Protein AF-A0A1T4VTI9-F1 (afdb_monomer)

pLDDT: mean 75.31, std 18.86, range [38.16, 95.31]

Mean predicted aligned error: 10.62 Å

Foldseek 3Di:
DDDDPPPPPDPDDDDPVRVVLVVLLVVCVLVNQPCPPDPSNVVSFVVNLVVCVVVVNFKDKDKDFDPDPPDDPPSDDPDDPDDRIFMKMWGCDPSGTHIGRPDPD

Solvent-accessible surface area (backbone atoms only — not comparable to full-atom values): 6787 Å² total; per-residue (Å²): 135,84,82,78,78,77,74,80,75,74,76,80,83,75,50,74,66,53,52,57,46,51,56,28,52,51,43,36,70,71,70,37,83,57,49,90,86,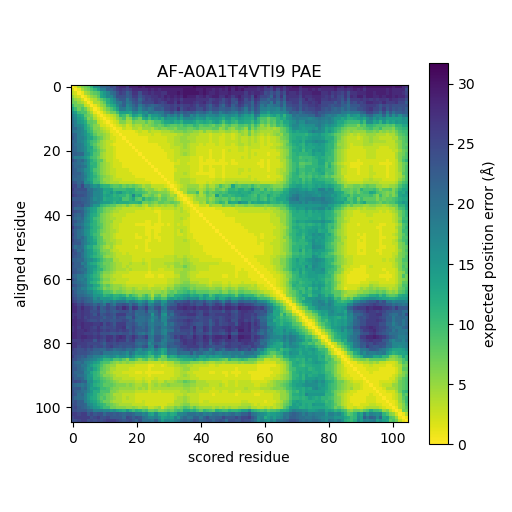29,69,68,33,38,52,26,48,56,52,49,43,53,50,28,63,75,66,73,42,50,67,47,78,46,78,48,63,78,94,54,102,79,64,84,82,80,78,86,66,98,72,78,96,79,66,78,55,50,51,37,34,42,37,52,54,96,97,38,66,48,77,47,71,64,87,82,124

Structure (mmCIF, N/CA/C/O backbone):
data_AF-A0A1T4VTI9-F1
#
_entry.id   AF-A0A1T4VTI9-F1
#
loop_
_atom_site.group_PDB
_atom_site.id
_atom_site.type_symbol
_atom_site.label_atom_id
_atom_site.label_alt_id
_atom_site.label_comp_id
_atom_site.label_asym_id
_atom_site.label_entity_id
_atom_site.label_seq_id
_atom_site.pdbx_PDB_ins_code
_atom_site.Cartn_x
_atom_site.Cartn_y
_atom_site.Cartn_z
_atom_site.occupancy
_atom_site.B_iso_or_equiv
_atom_site.auth_seq_id
_atom_site.auth_comp_id
_atom_site.auth_asym_id
_atom_site.auth_atom_id
_atom_site.pdbx_PDB_model_num
ATOM 1 N N . MET A 1 1 ? -1.989 -42.137 -18.808 1.00 50.28 1 MET A N 1
ATOM 2 C CA . MET A 1 1 ? -1.898 -41.016 -17.847 1.00 50.28 1 MET A CA 1
ATOM 3 C C . MET A 1 1 ? -2.644 -39.831 -18.440 1.00 50.28 1 MET A C 1
ATOM 5 O O . MET A 1 1 ? -2.205 -39.319 -19.458 1.00 50.28 1 MET A O 1
ATOM 9 N N . GLN A 1 2 ? -3.805 -39.460 -17.893 1.00 42.41 2 GLN A N 1
ATOM 10 C CA . GLN A 1 2 ? -4.530 -38.262 -18.334 1.00 42.41 2 GLN A CA 1
ATOM 11 C C . GLN A 1 2 ? -3.930 -37.042 -17.627 1.00 42.41 2 GLN A C 1
ATOM 13 O O . GLN A 1 2 ? -3.987 -36.954 -16.401 1.00 42.41 2 GLN A O 1
ATOM 18 N N . GLN A 1 3 ? -3.336 -36.121 -18.387 1.00 51.00 3 GLN A N 1
ATOM 19 C CA . GLN A 1 3 ? -2.968 -34.798 -17.886 1.00 51.00 3 GLN A CA 1
ATOM 20 C C . GLN A 1 3 ? -4.264 -34.039 -17.582 1.00 51.00 3 GLN A C 1
ATOM 22 O O . GLN A 1 3 ? -5.011 -33.685 -18.490 1.00 51.00 3 GLN A O 1
ATOM 27 N N . ARG A 1 4 ? -4.563 -33.826 -16.297 1.00 49.00 4 ARG A N 1
ATOM 28 C CA . ARG A 1 4 ? -5.619 -32.898 -15.887 1.00 49.00 4 ARG A CA 1
ATOM 29 C C . ARG A 1 4 ? -5.120 -31.488 -16.174 1.00 49.00 4 ARG A C 1
ATOM 31 O O . ARG A 1 4 ? -4.288 -30.965 -15.439 1.00 49.00 4 ARG A O 1
ATOM 38 N N . THR A 1 5 ? -5.604 -30.888 -17.254 1.00 52.94 5 THR A N 1
ATOM 39 C CA . THR A 1 5 ? -5.430 -29.461 -17.519 1.00 52.94 5 THR A CA 1
ATOM 40 C C . THR A 1 5 ? -6.166 -28.708 -16.413 1.00 52.94 5 THR A C 1
ATOM 42 O O . THR A 1 5 ? -7.394 -28.642 -16.411 1.00 52.94 5 THR A O 1
ATOM 45 N N . ILE A 1 6 ? -5.433 -28.204 -15.419 1.00 56.19 6 ILE A N 1
ATOM 46 C CA . ILE A 1 6 ? -5.995 -27.281 -14.432 1.00 56.19 6 ILE A CA 1
ATOM 47 C C . ILE A 1 6 ? -6.315 -26.015 -15.220 1.00 56.19 6 ILE A C 1
ATOM 49 O O . ILE A 1 6 ? -5.409 -25.290 -15.634 1.00 56.19 6 ILE A O 1
ATOM 53 N N . ALA A 1 7 ? -7.595 -25.794 -15.514 1.00 54.09 7 ALA A N 1
ATOM 54 C CA . ALA A 1 7 ? -8.040 -24.541 -16.095 1.00 54.09 7 ALA A CA 1
ATOM 55 C C . ALA A 1 7 ? -7.544 -23.416 -15.178 1.00 54.09 7 ALA A C 1
ATOM 57 O O . ALA A 1 7 ? -7.853 -23.417 -13.986 1.00 54.09 7 ALA A O 1
ATOM 58 N N . LYS A 1 8 ? -6.732 -22.494 -15.712 1.00 53.81 8 LYS A N 1
ATOM 59 C CA . LYS A 1 8 ? -6.338 -21.277 -14.998 1.00 53.81 8 LYS A CA 1
ATOM 60 C C . LYS A 1 8 ? -7.617 -20.48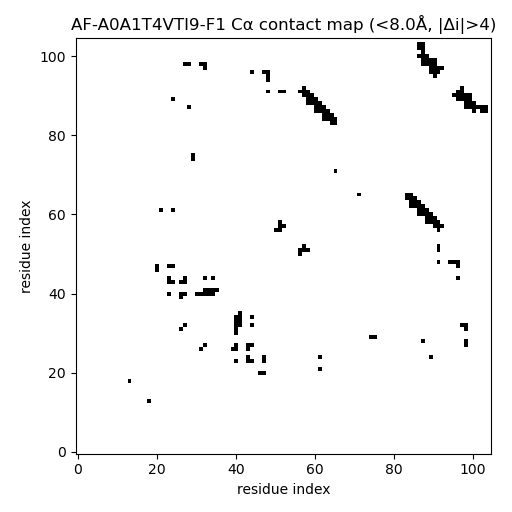9 -14.729 1.00 53.81 8 LYS A C 1
ATOM 62 O O . LYS A 1 8 ? -8.116 -19.799 -15.615 1.00 53.81 8 LYS A O 1
ATOM 67 N N . ILE A 1 9 ? -8.184 -20.651 -13.537 1.00 58.16 9 ILE A N 1
ATOM 68 C CA . ILE A 1 9 ? -9.308 -19.844 -13.077 1.00 58.16 9 ILE A CA 1
ATOM 69 C C . ILE A 1 9 ? -8.767 -18.421 -12.991 1.00 58.16 9 ILE A C 1
ATOM 71 O O . ILE A 1 9 ? -7.892 -18.134 -12.176 1.00 58.16 9 ILE A O 1
ATOM 75 N N . ARG A 1 10 ? -9.223 -17.549 -13.893 1.00 54.72 10 ARG A N 1
ATOM 76 C CA . ARG A 1 10 ? -8.883 -16.131 -13.818 1.00 54.72 10 ARG A CA 1
ATOM 77 C C . ARG A 1 10 ? -9.497 -15.599 -12.520 1.00 54.72 10 ARG A C 1
ATOM 79 O 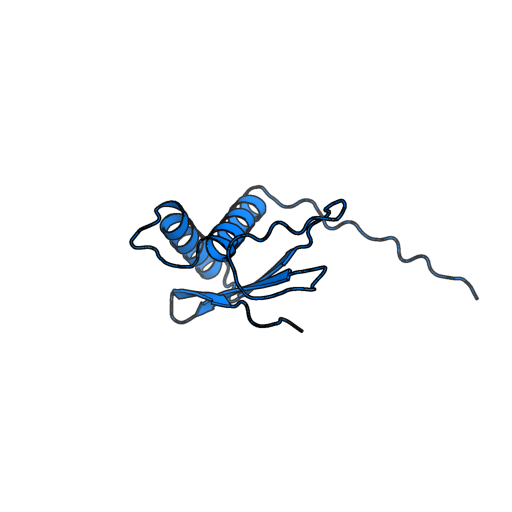O . ARG A 1 10 ? -10.690 -15.840 -12.315 1.00 54.72 10 ARG A O 1
ATOM 86 N N . PRO A 1 11 ? -8.728 -14.924 -11.649 1.00 63.06 11 PRO A N 1
ATOM 87 C CA . PRO A 1 11 ? -9.316 -14.303 -10.476 1.00 63.06 11 PRO A CA 1
ATOM 88 C C . PRO A 1 11 ? -10.421 -13.330 -10.917 1.00 63.06 11 PRO A C 1
ATOM 90 O O . PRO A 1 11 ? -10.347 -12.781 -12.027 1.00 63.06 11 PRO A O 1
ATOM 93 N N . PRO A 1 12 ? -11.465 -13.150 -10.092 1.00 73.31 12 PRO A N 1
ATOM 94 C CA . PRO A 1 12 ? -12.494 -12.165 -10.379 1.00 73.31 12 PRO A CA 1
ATOM 95 C C . PRO A 1 12 ? -11.856 -10.777 -10.554 1.00 73.31 12 PRO A C 1
ATOM 97 O O . PRO A 1 12 ? -10.799 -10.506 -9.977 1.00 73.31 12 PRO A O 1
ATOM 100 N N . PRO A 1 13 ? -12.461 -9.897 -11.369 1.00 79.44 13 PRO A N 1
ATOM 101 C CA . PRO A 1 13 ? -11.980 -8.530 -11.499 1.00 79.44 13 PRO A CA 1
ATOM 102 C C . PRO A 1 13 ? -12.024 -7.827 -10.139 1.00 79.44 13 PRO A C 1
ATOM 104 O O . PRO A 1 13 ? -12.960 -8.026 -9.365 1.00 79.44 13 PRO A O 1
ATOM 107 N N . LEU A 1 14 ? -11.019 -6.990 -9.881 1.00 77.44 14 LEU A N 1
ATOM 108 C CA . LEU A 1 14 ? -10.983 -6.145 -8.692 1.00 77.44 14 LEU A CA 1
ATOM 109 C C . LEU A 1 14 ? -12.120 -5.118 -8.738 1.00 77.44 14 LEU A C 1
ATOM 111 O O . LEU A 1 14 ? -12.424 -4.552 -9.789 1.00 77.44 14 LEU A O 1
ATOM 115 N N . SER A 1 15 ? -12.715 -4.852 -7.583 1.00 88.56 15 SER A N 1
ATOM 116 C CA . SER A 1 15 ? -13.629 -3.734 -7.368 1.00 88.56 15 SER A CA 1
ATOM 117 C C . SER A 1 15 ? -12.902 -2.387 -7.437 1.00 88.56 15 SER A C 1
ATOM 119 O O . SER A 1 15 ? -11.694 -2.295 -7.205 1.00 88.56 15 SER A O 1
ATOM 121 N N . ASP A 1 16 ? -13.651 -1.302 -7.659 1.00 89.50 16 ASP A N 1
ATOM 122 C CA . ASP A 1 16 ? -13.107 0.066 -7.641 1.00 89.50 16 ASP A CA 1
ATOM 123 C C . ASP A 1 16 ? -12.384 0.392 -6.327 1.00 89.50 16 ASP A C 1
ATOM 125 O O . ASP A 1 16 ? -11.376 1.098 -6.316 1.00 89.50 16 ASP A O 1
ATOM 129 N N . THR A 1 17 ? -12.876 -0.147 -5.206 1.00 88.06 17 THR A N 1
ATOM 130 C CA . THR A 1 17 ? -12.238 0.044 -3.898 1.00 88.06 17 THR A CA 1
ATOM 131 C C . THR A 1 17 ? -10.879 -0.643 -3.846 1.00 88.06 17 THR A C 1
ATOM 133 O O . THR A 1 17 ? -9.909 -0.028 -3.404 1.00 88.06 17 THR A O 1
ATOM 136 N N . GLU A 1 18 ? -10.784 -1.882 -4.329 1.00 84.00 18 GLU A N 1
ATOM 137 C CA . GLU A 1 18 ? -9.529 -2.638 -4.371 1.00 84.00 18 GLU A CA 1
ATOM 138 C C . GLU A 1 18 ? -8.519 -1.992 -5.319 1.00 84.00 18 GLU A C 1
ATOM 140 O O . GLU A 1 18 ? -7.362 -1.824 -4.943 1.00 84.00 18 GLU A O 1
ATOM 145 N N . LEU A 1 19 ? -8.950 -1.521 -6.493 1.00 87.50 19 LEU A N 1
ATOM 146 C CA . LEU A 1 19 ? -8.100 -0.758 -7.416 1.00 87.50 19 LEU A CA 1
ATOM 147 C C . LEU A 1 19 ? -7.569 0.528 -6.765 1.00 87.50 19 LEU A C 1
ATOM 149 O O . LEU A 1 19 ? -6.389 0.878 -6.886 1.00 87.50 19 LEU A O 1
ATOM 153 N N . LEU A 1 20 ? -8.421 1.229 -6.018 1.00 91.25 20 LEU A N 1
ATOM 154 C CA . LEU A 1 20 ? -8.034 2.443 -5.312 1.00 91.25 20 LEU A CA 1
ATOM 155 C C . LEU A 1 20 ? -7.122 2.156 -4.103 1.00 91.25 20 LEU A C 1
ATOM 157 O O . LEU A 1 20 ? -6.313 3.009 -3.741 1.00 91.25 20 LEU A O 1
ATOM 161 N N . MET A 1 21 ? -7.218 0.992 -3.457 1.00 91.94 21 MET A N 1
ATOM 162 C CA . MET A 1 21 ? -6.243 0.574 -2.439 1.00 91.94 21 MET A CA 1
ATOM 163 C C . MET A 1 21 ? -4.918 0.166 -3.075 1.00 91.94 21 MET A C 1
ATOM 165 O O . MET A 1 21 ? -3.873 0.642 -2.639 1.00 91.94 21 MET A O 1
ATOM 169 N N . LEU A 1 22 ? -4.956 -0.601 -4.162 1.00 90.62 22 LEU A N 1
ATOM 170 C CA . LEU A 1 22 ? -3.774 -1.035 -4.900 1.00 90.62 22 LEU A CA 1
ATOM 171 C C . LEU A 1 22 ? -2.945 0.156 -5.401 1.00 90.62 22 LEU A C 1
ATOM 173 O O . LEU A 1 22 ? -1.734 0.206 -5.194 1.00 90.62 22 LEU A O 1
ATOM 177 N N . SER A 1 23 ? -3.590 1.174 -5.980 1.00 91.25 23 SER A N 1
ATOM 178 C CA . SER A 1 23 ? -2.902 2.411 -6.389 1.00 91.25 23 SER A CA 1
ATOM 179 C C . SER A 1 23 ? -2.220 3.140 -5.222 1.00 91.25 23 SER A C 1
ATOM 181 O O . SER A 1 23 ? -1.153 3.729 -5.396 1.00 91.25 23 SER A O 1
ATOM 183 N N . ARG A 1 24 ? -2.787 3.076 -4.010 1.00 93.75 24 ARG A N 1
ATOM 184 C CA . ARG A 1 24 ? -2.164 3.640 -2.804 1.00 93.75 24 ARG A CA 1
ATOM 185 C C . ARG A 1 24 ? -0.997 2.794 -2.318 1.00 93.75 24 ARG A C 1
ATOM 187 O O . ARG A 1 24 ? 0.002 3.378 -1.915 1.00 93.75 24 ARG A O 1
ATOM 194 N N . CYS A 1 25 ? -1.088 1.467 -2.397 1.00 92.38 25 CYS A N 1
ATOM 195 C CA . CYS A 1 25 ? 0.039 0.578 -2.112 1.00 92.38 25 CYS A CA 1
ATOM 196 C C . CYS A 1 25 ? 1.231 0.926 -3.016 1.00 92.38 25 CYS A C 1
ATOM 198 O O . CYS A 1 25 ? 2.319 1.186 -2.510 1.00 92.38 25 CYS A O 1
ATOM 200 N N . PHE A 1 26 ? 1.010 1.066 -4.328 1.00 89.19 26 PHE A N 1
ATOM 201 C CA . PHE A 1 26 ? 2.055 1.502 -5.261 1.00 89.19 26 PHE A CA 1
ATOM 202 C C . PHE A 1 26 ? 2.577 2.912 -4.969 1.00 89.19 26 PHE A C 1
ATOM 204 O O . PHE A 1 26 ? 3.782 3.146 -5.041 1.00 89.19 26 PHE A O 1
ATOM 211 N N . CYS A 1 27 ? 1.703 3.851 -4.591 1.00 89.62 27 CYS A N 1
ATOM 212 C CA . CYS A 1 27 ? 2.125 5.189 -4.174 1.00 89.62 27 CYS A CA 1
ATOM 213 C C . CYS A 1 27 ? 3.135 5.128 -3.018 1.00 89.62 27 CYS A C 1
ATOM 215 O O . CYS A 1 27 ? 4.143 5.830 -3.064 1.00 89.62 27 CYS A O 1
ATOM 217 N N . LEU A 1 28 ? 2.887 4.300 -1.997 1.00 89.19 28 LEU A N 1
ATOM 218 C CA . LEU A 1 28 ? 3.809 4.141 -0.867 1.00 89.19 28 LEU A CA 1
ATOM 219 C C . LEU A 1 28 ? 5.080 3.382 -1.260 1.00 89.19 28 LEU A C 1
ATOM 221 O O . LEU A 1 28 ? 6.170 3.734 -0.808 1.00 89.19 28 LEU A O 1
ATOM 225 N N . TYR A 1 29 ? 4.961 2.377 -2.129 1.00 86.44 29 TYR A N 1
ATOM 226 C CA . TYR A 1 29 ? 6.109 1.624 -2.624 1.00 86.44 29 TYR A CA 1
ATOM 227 C C . TYR A 1 29 ? 7.112 2.524 -3.357 1.00 86.44 29 TYR A C 1
ATOM 229 O O . TYR A 1 29 ? 8.289 2.525 -2.994 1.00 86.44 29 TYR A O 1
ATOM 237 N N . PHE A 1 30 ? 6.652 3.345 -4.309 1.00 81.81 30 PHE A N 1
ATOM 238 C CA . PHE A 1 30 ? 7.529 4.183 -5.139 1.00 81.81 30 PHE A CA 1
ATOM 239 C C . PHE A 1 30 ? 7.928 5.513 -4.498 1.00 81.81 30 PHE A C 1
ATOM 241 O O . PHE A 1 30 ? 9.047 5.973 -4.701 1.00 81.81 30 PHE A O 1
ATOM 248 N N . LEU A 1 31 ? 7.029 6.161 -3.752 1.00 83.31 31 LEU A N 1
ATOM 249 C CA . LEU A 1 31 ? 7.294 7.491 -3.183 1.00 83.31 31 LEU A CA 1
ATOM 250 C C . LEU A 1 31 ? 7.757 7.437 -1.721 1.00 83.31 31 LEU A C 1
ATOM 252 O O . LEU A 1 31 ? 8.133 8.466 -1.154 1.00 83.31 31 LEU A O 1
ATOM 256 N N . GLY A 1 32 ? 7.725 6.255 -1.105 1.00 78.69 32 GLY A N 1
ATOM 257 C CA . GLY A 1 32 ? 8.034 6.063 0.306 1.00 78.69 32 GLY A CA 1
ATOM 258 C C . GLY A 1 32 ? 6.946 6.592 1.244 1.00 78.69 32 GLY A C 1
ATOM 259 O O . GLY A 1 32 ? 5.825 6.905 0.845 1.00 78.69 32 GLY A O 1
ATOM 260 N N . GLU A 1 33 ? 7.297 6.699 2.526 1.00 70.75 33 GLU A N 1
ATOM 261 C CA . GLU A 1 33 ? 6.376 7.045 3.621 1.00 70.75 33 GLU A CA 1
ATOM 262 C C . GLU A 1 33 ? 6.505 8.501 4.095 1.00 70.75 33 GLU A C 1
ATOM 264 O O . GLU A 1 33 ? 5.974 8.881 5.139 1.00 70.75 33 GLU A O 1
ATOM 269 N N . ASN A 1 34 ? 7.211 9.356 3.348 1.00 75.44 34 ASN A N 1
ATOM 270 C CA . ASN A 1 34 ? 7.442 10.739 3.761 1.00 75.44 34 ASN A CA 1
ATOM 271 C C . ASN A 1 34 ? 6.179 11.610 3.603 1.00 75.44 34 ASN A C 1
ATOM 273 O O . ASN A 1 34 ? 5.998 12.337 2.621 1.00 75.44 34 ASN A O 1
ATOM 277 N N . ILE A 1 35 ? 5.307 11.559 4.611 1.00 75.38 35 ILE A N 1
ATOM 278 C CA . ILE A 1 35 ? 4.043 12.308 4.669 1.00 75.38 35 ILE A CA 1
ATOM 279 C C . ILE A 1 35 ? 4.230 13.829 4.780 1.00 75.38 35 ILE A C 1
ATOM 281 O O . ILE A 1 35 ? 3.281 14.574 4.532 1.00 75.38 35 ILE A O 1
ATOM 285 N N . THR A 1 36 ? 5.420 14.302 5.159 1.00 72.75 36 THR A N 1
ATOM 286 C CA . THR A 1 36 ? 5.692 15.727 5.405 1.00 72.75 36 THR A CA 1
ATOM 287 C C . THR A 1 36 ? 5.750 16.525 4.104 1.00 72.75 36 THR A C 1
ATOM 289 O O . THR A 1 36 ? 5.372 17.694 4.081 1.00 72.75 36 THR A O 1
ATOM 292 N N . HIS A 1 37 ? 6.174 15.890 3.008 1.00 74.00 37 HIS A N 1
ATOM 293 C CA . HIS A 1 37 ? 6.444 16.576 1.741 1.00 74.00 37 HIS A CA 1
ATOM 294 C C . HIS A 1 37 ? 5.584 16.095 0.567 1.00 74.00 37 HIS A C 1
ATOM 296 O O . HIS A 1 37 ? 5.654 16.681 -0.511 1.00 74.00 37 HIS A O 1
ATOM 302 N N . SER A 1 38 ? 4.748 15.067 0.755 1.00 86.19 38 SER A N 1
ATOM 303 C CA . SER A 1 38 ? 3.944 14.485 -0.322 1.00 86.19 38 SER A CA 1
ATOM 304 C C . SER A 1 38 ? 2.483 14.291 0.090 1.00 86.19 38 SER A C 1
ATOM 306 O O . SER A 1 38 ? 2.134 13.394 0.860 1.00 86.19 38 SER A O 1
ATOM 308 N N . MET A 1 39 ? 1.600 15.132 -0.464 1.00 88.38 39 MET A N 1
ATOM 309 C CA . MET A 1 39 ? 0.148 14.997 -0.290 1.00 88.38 39 MET A CA 1
ATOM 310 C C . MET A 1 39 ? -0.385 13.642 -0.801 1.00 88.38 39 MET A C 1
ATOM 312 O O . MET A 1 39 ? -1.206 13.045 -0.100 1.00 88.38 39 MET A O 1
ATOM 316 N N . PRO A 1 40 ? 0.080 13.101 -1.949 1.00 88.12 40 PRO A N 1
ATOM 317 C CA . PRO A 1 40 ? -0.269 11.743 -2.371 1.00 88.12 40 PRO A CA 1
ATOM 318 C C . PRO A 1 40 ? 0.077 10.674 -1.328 1.00 88.12 40 PRO A C 1
ATOM 320 O O . PRO A 1 40 ? -0.780 9.857 -1.001 1.00 88.12 40 PRO A O 1
ATOM 323 N N . VAL A 1 41 ? 1.276 10.731 -0.736 1.00 89.25 41 VAL A N 1
ATOM 324 C CA . VAL A 1 41 ? 1.713 9.780 0.302 1.00 89.25 41 VAL A CA 1
ATOM 325 C C . VAL A 1 41 ? 0.861 9.921 1.562 1.00 89.25 41 VAL A C 1
ATOM 327 O O . VAL A 1 41 ? 0.349 8.929 2.073 1.00 89.25 41 VAL A O 1
ATOM 330 N N . LYS A 1 42 ? 0.607 11.150 2.026 1.00 92.81 42 LYS A N 1
ATOM 331 C CA . LYS A 1 42 ? -0.280 11.402 3.174 1.00 92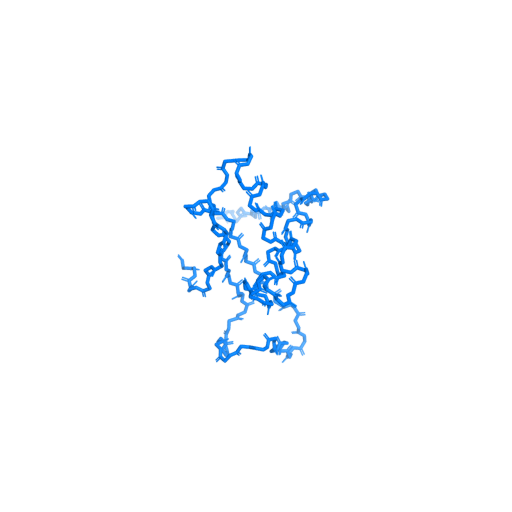.81 42 LYS A CA 1
ATOM 332 C C . LYS A 1 42 ? -1.684 10.831 2.952 1.00 92.81 42 LYS A C 1
ATOM 334 O O . LYS A 1 42 ? -2.256 10.207 3.852 1.00 92.81 42 LYS A O 1
ATOM 339 N N . ASN A 1 43 ? -2.236 11.029 1.755 1.00 93.75 43 ASN A N 1
ATOM 340 C CA . ASN A 1 43 ? -3.530 10.473 1.374 1.00 93.75 43 ASN A CA 1
ATOM 341 C C . ASN A 1 43 ? -3.487 8.945 1.314 1.00 93.75 43 ASN A C 1
ATOM 343 O O . ASN A 1 43 ? -4.426 8.306 1.788 1.00 93.75 43 ASN A O 1
ATOM 347 N N . ALA A 1 44 ? -2.425 8.358 0.765 1.00 94.12 44 ALA A N 1
ATOM 348 C CA . ALA A 1 44 ? -2.246 6.916 0.712 1.00 94.12 44 ALA A CA 1
ATOM 349 C C . ALA A 1 44 ? -2.220 6.309 2.122 1.00 94.12 44 ALA A C 1
ATOM 351 O O . ALA A 1 44 ? -3.075 5.478 2.419 1.00 94.12 44 ALA A O 1
ATOM 352 N N . VAL A 1 45 ? -1.361 6.816 3.016 1.00 94.44 45 VAL A N 1
ATOM 353 C CA . VAL A 1 45 ? -1.258 6.366 4.418 1.00 94.44 45 VAL A CA 1
ATOM 354 C C . VAL A 1 45 ? -2.597 6.482 5.149 1.00 94.44 45 VAL A C 1
ATOM 356 O O . VAL A 1 45 ? -3.062 5.519 5.752 1.00 94.44 45 VAL A O 1
ATOM 359 N N . THR A 1 46 ? -3.265 7.636 5.060 1.00 94.56 46 THR A N 1
ATOM 360 C CA . THR A 1 46 ? -4.527 7.868 5.786 1.00 94.56 46 THR A CA 1
ATOM 361 C C . THR A 1 46 ? -5.638 6.923 5.328 1.00 94.56 46 THR A C 1
ATOM 363 O O . THR A 1 46 ? -6.407 6.415 6.144 1.00 94.56 46 THR A O 1
ATOM 366 N N . ASN A 1 47 ? -5.765 6.709 4.017 1.00 95.31 47 ASN A N 1
ATOM 367 C CA . ASN A 1 47 ? -6.830 5.870 3.473 1.00 95.31 47 ASN A CA 1
ATOM 368 C C . ASN A 1 47 ? -6.544 4.383 3.682 1.00 95.31 47 ASN A C 1
ATOM 370 O O . ASN A 1 47 ? -7.457 3.667 4.085 1.00 95.31 47 ASN A O 1
ATOM 374 N N . LEU A 1 48 ? -5.300 3.942 3.468 1.00 95.12 48 LEU A N 1
ATOM 375 C CA . LEU A 1 48 ? -4.899 2.561 3.731 1.00 95.12 48 LEU A CA 1
ATOM 376 C C . LEU A 1 48 ? -5.061 2.221 5.208 1.00 95.12 48 LEU A C 1
ATOM 378 O O . LEU A 1 48 ? -5.728 1.242 5.515 1.00 95.12 48 LEU A O 1
ATOM 382 N N . GLY A 1 49 ? -4.587 3.073 6.121 1.00 95.12 49 GLY A N 1
ATOM 383 C CA . GLY A 1 49 ? -4.739 2.837 7.559 1.00 95.12 49 GLY A CA 1
ATOM 384 C C 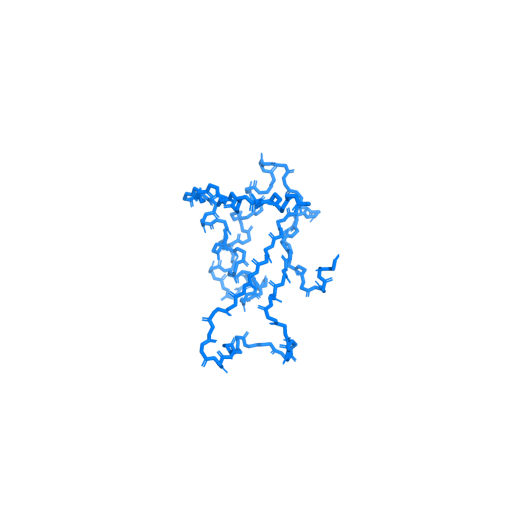. GLY A 1 49 ? -6.204 2.704 7.979 1.00 95.12 49 GLY A C 1
ATOM 385 O O . GLY A 1 49 ? -6.570 1.770 8.684 1.00 95.12 49 GLY A O 1
ATOM 386 N N . ARG A 1 50 ? -7.091 3.578 7.477 1.00 95.31 50 ARG A N 1
ATOM 387 C CA . ARG A 1 50 ? -8.539 3.472 7.742 1.00 95.31 50 ARG A CA 1
ATOM 388 C C . ARG A 1 50 ? -9.153 2.197 7.174 1.00 95.31 50 ARG A C 1
ATOM 390 O O . ARG A 1 50 ? -10.014 1.611 7.824 1.00 95.31 50 ARG A O 1
ATOM 397 N N . PHE A 1 51 ? -8.770 1.819 5.958 1.00 94.25 51 PHE A N 1
ATOM 398 C CA . PHE A 1 51 ? -9.274 0.618 5.299 1.00 94.25 51 PHE A CA 1
ATOM 399 C C . PHE A 1 51 ? -8.830 -0.643 6.042 1.00 94.25 51 PHE A C 1
ATOM 401 O O . PHE A 1 51 ? -9.674 -1.462 6.398 1.00 94.25 51 PHE A O 1
ATOM 408 N N . MET A 1 52 ? -7.534 -0.748 6.334 1.00 94.56 52 MET A N 1
ATOM 409 C CA . MET A 1 52 ? -6.922 -1.864 7.049 1.00 94.56 52 MET A CA 1
ATOM 410 C C . MET A 1 52 ? -7.497 -2.008 8.458 1.00 94.56 52 MET A C 1
ATOM 412 O O . MET A 1 52 ? -7.941 -3.091 8.819 1.00 94.56 52 MET A O 1
ATOM 416 N N . TYR A 1 53 ? -7.626 -0.905 9.204 1.00 95.31 53 TYR A N 1
ATOM 417 C CA . TYR A 1 53 ? -8.254 -0.905 10.527 1.00 95.31 53 TYR A CA 1
ATOM 418 C C . TYR A 1 53 ? -9.712 -1.387 10.494 1.00 95.31 53 TYR A C 1
ATOM 420 O O . TYR A 1 53 ? -10.086 -2.273 11.253 1.00 95.31 53 TYR A O 1
ATOM 428 N N . ARG A 1 54 ? -10.548 -0.826 9.607 1.00 94.75 54 ARG A N 1
ATOM 429 C CA . ARG A 1 54 ? -11.983 -1.170 9.536 1.00 94.75 54 ARG A CA 1
ATOM 430 C C . ARG A 1 54 ? -12.246 -2.582 9.031 1.00 94.75 54 ARG A C 1
ATOM 432 O O . ARG A 1 54 ? -13.283 -3.144 9.358 1.00 94.75 54 ARG A O 1
ATOM 439 N N . SER A 1 55 ? -11.352 -3.092 8.194 1.00 92.38 55 SER A N 1
ATOM 440 C CA . SER A 1 55 ? -11.475 -4.417 7.583 1.00 92.38 55 SER A CA 1
ATOM 441 C C . SER A 1 55 ? -10.716 -5.487 8.367 1.00 92.38 55 SER A C 1
ATOM 443 O O . SER A 1 55 ? -10.670 -6.624 7.916 1.00 92.38 55 SER A O 1
ATOM 445 N N . GLU A 1 56 ? -10.099 -5.123 9.498 1.00 94.56 56 GLU A N 1
ATOM 446 C CA . GLU A 1 56 ? -9.268 -6.008 10.325 1.00 94.56 56 GLU A CA 1
ATOM 447 C C . GLU A 1 56 ? -8.125 -6.679 9.533 1.00 94.56 56 GLU A C 1
ATOM 449 O O . GLU A 1 56 ? -7.733 -7.816 9.789 1.00 94.56 56 GLU A O 1
ATOM 454 N N . ILE A 1 57 ? -7.560 -5.959 8.559 1.00 92.56 57 ILE A N 1
ATOM 455 C CA . ILE A 1 57 ? -6.446 -6.426 7.727 1.00 92.56 57 ILE A CA 1
ATOM 456 C C . ILE A 1 57 ? -5.140 -5.915 8.330 1.00 92.56 57 ILE A C 1
ATOM 458 O O . ILE A 1 57 ? -4.894 -4.713 8.356 1.00 92.56 57 ILE A O 1
ATOM 462 N N . ALA A 1 58 ? -4.273 -6.827 8.767 1.00 92.94 58 ALA A N 1
ATOM 463 C CA . ALA A 1 58 ? -2.952 -6.473 9.290 1.00 92.94 58 ALA A CA 1
ATOM 464 C C . ALA A 1 58 ? -1.890 -6.302 8.189 1.00 92.94 58 ALA A C 1
ATOM 466 O O . ALA A 1 58 ? -0.926 -5.561 8.367 1.00 92.94 58 ALA A O 1
ATOM 467 N N . ARG A 1 59 ? -2.057 -6.980 7.046 1.00 93.12 59 ARG A N 1
ATOM 468 C CA . ARG A 1 59 ? -1.053 -7.051 5.979 1.00 93.12 59 ARG A CA 1
ATOM 469 C C . ARG A 1 59 ? -1.715 -7.134 4.609 1.00 93.12 59 ARG A C 1
ATOM 471 O O . ARG A 1 59 ? -2.624 -7.935 4.409 1.00 93.12 59 ARG A O 1
ATOM 478 N N . ILE A 1 60 ? -1.244 -6.310 3.679 1.00 90.75 60 ILE A N 1
ATOM 479 C CA . ILE A 1 60 ? -1.571 -6.388 2.252 1.00 90.75 60 ILE A CA 1
ATOM 480 C C . ILE A 1 60 ? -0.280 -6.726 1.521 1.00 90.75 60 ILE A C 1
ATOM 482 O O . ILE A 1 60 ? 0.654 -5.928 1.546 1.00 90.75 60 ILE A O 1
ATOM 486 N N . GLU A 1 61 ? -0.235 -7.882 0.873 1.00 89.38 61 GLU A N 1
ATOM 487 C CA . GLU A 1 61 ? 0.878 -8.274 0.010 1.00 89.38 61 GLU A CA 1
ATOM 488 C C . GLU A 1 61 ? 0.546 -7.927 -1.436 1.00 89.38 61 GLU A C 1
ATOM 490 O O . GLU A 1 61 ? -0.557 -8.196 -1.919 1.00 89.38 61 GLU A O 1
ATOM 495 N N . VAL A 1 62 ? 1.496 -7.297 -2.115 1.00 85.19 62 VAL A N 1
ATOM 496 C CA . VAL A 1 62 ? 1.390 -6.941 -3.525 1.00 85.19 62 VAL A CA 1
ATOM 497 C C . VAL A 1 62 ? 2.561 -7.581 -4.242 1.00 85.19 62 VAL A C 1
ATOM 499 O O . VAL A 1 62 ? 3.708 -7.221 -3.997 1.00 85.19 62 VAL A O 1
ATOM 502 N N . ASP A 1 63 ? 2.239 -8.522 -5.119 1.00 80.19 63 ASP A N 1
ATOM 503 C CA . ASP A 1 63 ? 3.150 -9.077 -6.112 1.00 80.19 63 ASP A CA 1
ATOM 504 C C . ASP A 1 63 ? 2.846 -8.405 -7.453 1.00 80.19 63 ASP A C 1
ATOM 506 O O . ASP A 1 63 ? 1.699 -8.403 -7.922 1.00 80.19 63 ASP A O 1
ATOM 510 N N . HIS A 1 64 ? 3.858 -7.785 -8.053 1.00 74.88 64 HIS A N 1
ATOM 511 C CA . HIS A 1 64 ? 3.749 -7.164 -9.361 1.00 74.88 64 HIS A CA 1
ATOM 512 C C . HIS A 1 64 ? 4.923 -7.532 -10.260 1.00 74.88 64 HIS A C 1
ATOM 514 O O . HIS A 1 64 ? 6.083 -7.548 -9.859 1.00 74.88 64 HIS A O 1
ATOM 520 N N . ALA A 1 65 ? 4.610 -7.760 -11.530 1.00 69.19 65 ALA A N 1
ATOM 521 C CA . ALA A 1 65 ? 5.589 -7.969 -12.584 1.00 69.19 65 ALA A CA 1
ATOM 522 C C . ALA A 1 65 ? 5.458 -6.857 -13.625 1.00 69.19 65 ALA A C 1
ATOM 524 O O . ALA A 1 65 ? 4.360 -6.353 -13.882 1.00 69.19 65 ALA A O 1
ATOM 525 N N . TYR A 1 66 ? 6.580 -6.487 -14.234 1.00 64.38 66 TYR A N 1
ATOM 526 C CA . TYR A 1 66 ? 6.584 -5.620 -15.403 1.00 64.38 66 TYR A CA 1
ATOM 527 C C . TYR A 1 66 ? 6.608 -6.501 -16.646 1.00 64.38 66 TYR A C 1
ATOM 529 O O . TYR A 1 66 ? 7.511 -7.319 -16.802 1.00 64.38 66 TYR A O 1
ATOM 537 N N . ASP A 1 67 ? 5.630 -6.325 -17.530 1.00 52.25 67 ASP A N 1
ATOM 538 C CA . ASP A 1 67 ? 5.714 -6.865 -18.883 1.00 52.25 67 ASP A CA 1
ATOM 539 C C . ASP A 1 67 ? 6.371 -5.778 -19.736 1.00 52.25 67 ASP A C 1
ATOM 541 O O . ASP A 1 67 ? 5.737 -4.794 -20.121 1.00 52.25 67 ASP A O 1
ATOM 545 N N . ALA A 1 68 ? 7.688 -5.869 -19.892 1.00 51.44 68 ALA A N 1
ATOM 546 C CA . ALA A 1 68 ? 8.458 -4.956 -20.719 1.00 51.44 68 ALA A CA 1
ATOM 547 C C . ALA A 1 68 ? 9.199 -5.769 -21.778 1.00 51.44 68 ALA A C 1
ATOM 549 O O . ALA A 1 68 ? 9.841 -6.767 -21.452 1.00 51.44 68 ALA A O 1
ATOM 550 N N . ASP A 1 69 ? 9.174 -5.286 -23.021 1.00 49.88 69 ASP A N 1
ATOM 551 C CA . ASP A 1 69 ? 10.016 -5.729 -24.141 1.00 49.88 69 ASP A CA 1
ATOM 552 C C . ASP A 1 69 ? 11.518 -5.425 -23.889 1.00 49.88 69 ASP A C 1
ATOM 554 O O . ASP A 1 69 ? 12.208 -4.848 -24.725 1.00 49.88 69 ASP A O 1
ATOM 558 N N . GLY A 1 70 ? 12.049 -5.790 -22.717 1.00 45.28 70 GLY A N 1
ATOM 559 C CA . GLY A 1 70 ? 13.478 -5.790 -22.406 1.00 45.28 70 GLY A CA 1
ATOM 560 C C . GLY A 1 70 ? 14.031 -4.615 -21.594 1.00 45.28 70 GLY A C 1
ATOM 561 O O . GLY A 1 70 ? 15.221 -4.645 -21.293 1.00 45.28 70 GLY A O 1
ATOM 562 N N . GLU A 1 71 ? 13.236 -3.623 -21.179 1.00 40.03 71 GLU A N 1
ATOM 563 C CA . GLU A 1 71 ? 13.743 -2.516 -20.349 1.00 40.03 71 GLU A CA 1
ATOM 564 C C . GLU A 1 71 ? 12.991 -2.388 -19.018 1.00 40.03 71 GLU A C 1
ATOM 566 O O . GLU A 1 71 ? 11.836 -1.968 -18.950 1.00 40.03 71 GLU A O 1
ATOM 571 N N . TYR A 1 72 ? 13.677 -2.750 -17.930 1.00 49.88 72 TYR A N 1
ATOM 572 C CA . TYR A 1 72 ? 13.215 -2.531 -16.564 1.00 49.88 72 TYR A CA 1
ATOM 573 C C . TYR A 1 72 ? 13.117 -1.027 -16.295 1.00 49.88 72 TYR A C 1
ATOM 575 O O . TYR A 1 72 ? 14.125 -0.313 -16.330 1.00 49.88 72 TYR A O 1
ATOM 583 N N . ILE A 1 73 ? 11.918 -0.533 -15.977 1.00 48.81 73 ILE A N 1
ATOM 584 C CA . ILE A 1 73 ? 11.757 0.843 -15.503 1.00 48.81 73 ILE A CA 1
ATOM 585 C C . ILE A 1 73 ? 12.372 0.913 -14.100 1.00 48.81 73 ILE A C 1
ATOM 587 O O . ILE A 1 73 ? 11.730 0.590 -13.102 1.00 48.81 73 ILE A O 1
ATOM 591 N N . ARG A 1 74 ? 13.639 1.336 -14.018 1.00 45.62 74 ARG A N 1
ATOM 592 C CA . ARG A 1 74 ? 14.309 1.674 -12.756 1.00 45.62 74 ARG A CA 1
ATOM 593 C C . ARG A 1 74 ? 13.636 2.902 -12.145 1.00 45.62 74 ARG A C 1
ATOM 595 O O . ARG A 1 74 ? 14.074 4.036 -12.336 1.00 45.62 74 ARG A O 1
ATOM 602 N N . LEU A 1 75 ? 12.569 2.683 -11.384 1.00 46.53 75 LEU A N 1
ATOM 603 C CA . LEU A 1 75 ? 11.937 3.710 -10.561 1.00 46.53 75 LEU A CA 1
ATOM 604 C C . LEU A 1 75 ? 12.739 3.889 -9.259 1.00 46.53 75 LEU A C 1
ATOM 606 O O . LEU A 1 75 ? 12.296 3.528 -8.179 1.00 46.53 75 LEU A O 1
ATOM 610 N N . GLY A 1 76 ? 13.948 4.446 -9.386 1.00 38.16 76 GLY A N 1
ATOM 611 C CA . GLY A 1 76 ? 14.605 5.208 -8.317 1.00 38.16 76 GLY A CA 1
ATOM 612 C C . GLY A 1 76 ? 15.112 4.470 -7.068 1.00 38.16 76 GLY A C 1
ATOM 613 O O . GLY A 1 76 ? 15.250 5.124 -6.038 1.00 38.16 76 GLY A O 1
ATOM 614 N N . GLY A 1 77 ? 15.429 3.173 -7.129 1.00 43.41 77 GLY A N 1
ATOM 615 C CA . GLY A 1 77 ? 16.059 2.434 -6.022 1.00 43.41 77 GLY A CA 1
ATOM 616 C C . GLY A 1 77 ? 17.348 1.708 -6.448 1.00 43.41 77 GLY A C 1
ATOM 617 O O . GLY A 1 77 ? 17.412 1.242 -7.584 1.00 43.41 77 GLY A O 1
ATOM 618 N N . PRO A 1 78 ? 18.381 1.613 -5.584 1.00 45.22 78 PRO A N 1
ATOM 619 C CA . PRO A 1 78 ? 19.615 0.865 -5.860 1.00 45.22 78 PRO A CA 1
ATOM 620 C C . PRO A 1 78 ? 19.474 -0.659 -5.701 1.00 45.22 78 PRO A C 1
ATOM 622 O O . PRO A 1 78 ? 20.435 -1.380 -5.947 1.00 45.22 78 PRO A O 1
ATOM 625 N N . GLU A 1 79 ? 18.311 -1.154 -5.281 1.00 47.28 79 GLU A N 1
ATOM 626 C CA . GLU A 1 79 ? 18.080 -2.577 -5.049 1.00 47.28 79 GLU A CA 1
ATOM 627 C C . GLU A 1 79 ? 17.264 -3.208 -6.178 1.00 47.28 79 GLU A C 1
ATOM 629 O O . GLU A 1 79 ? 16.287 -2.638 -6.662 1.00 47.28 79 GLU A O 1
ATOM 634 N N . VAL A 1 80 ? 17.642 -4.448 -6.492 1.00 50.06 80 VAL A N 1
ATOM 635 C CA . VAL A 1 80 ? 16.953 -5.429 -7.341 1.00 50.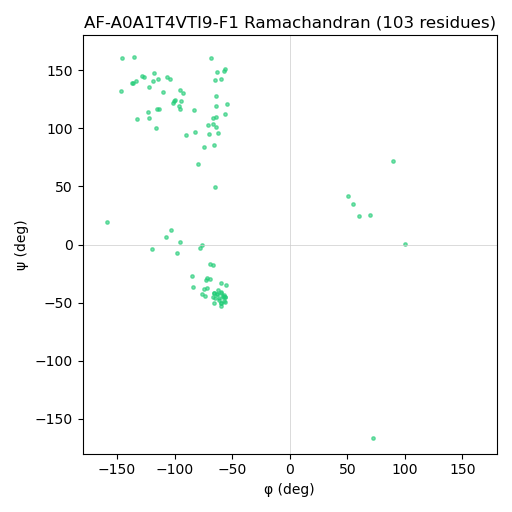06 80 VAL A CA 1
ATOM 636 C C . VAL A 1 80 ? 17.312 -5.369 -8.835 1.00 50.06 80 VAL A C 1
ATOM 638 O O . VAL A 1 80 ? 16.515 -5.008 -9.694 1.00 50.06 80 VAL A O 1
ATOM 641 N N . ASP A 1 81 ? 18.529 -5.818 -9.149 1.00 42.78 81 ASP A N 1
ATOM 642 C CA . ASP A 1 81 ? 19.075 -5.927 -10.512 1.00 42.78 81 ASP A CA 1
ATOM 643 C C . ASP A 1 81 ? 18.541 -7.125 -11.342 1.00 42.78 81 ASP A C 1
ATOM 645 O O . ASP A 1 81 ? 18.964 -7.283 -12.486 1.00 42.78 81 ASP A O 1
ATOM 649 N N . ALA A 1 82 ? 17.650 -7.994 -10.825 1.00 46.34 82 ALA A N 1
ATOM 650 C CA . ALA A 1 82 ? 17.324 -9.244 -11.543 1.00 46.34 82 ALA A CA 1
ATOM 651 C C . ALA A 1 82 ? 15.989 -9.964 -11.227 1.00 46.34 82 ALA A C 1
ATOM 653 O O . ALA A 1 82 ? 15.889 -11.154 -11.529 1.00 46.34 82 ALA A O 1
ATOM 654 N N . SER A 1 83 ? 14.966 -9.328 -10.640 1.00 47.34 83 SER A N 1
ATOM 655 C CA . SER A 1 83 ? 13.711 -10.050 -10.347 1.00 47.34 83 SER A CA 1
ATOM 656 C C . SER A 1 83 ? 12.615 -9.784 -11.383 1.00 47.34 83 SER A C 1
ATOM 658 O O . SER A 1 83 ? 12.239 -8.640 -11.620 1.00 47.34 83 SER A O 1
ATOM 660 N N . ALA A 1 84 ? 12.077 -10.851 -11.986 1.00 53.66 84 ALA A N 1
ATOM 661 C CA . ALA A 1 84 ? 10.947 -10.781 -12.925 1.00 53.66 84 ALA A CA 1
ATOM 662 C C . ALA A 1 84 ? 9.615 -10.403 -12.240 1.00 53.66 84 ALA A C 1
ATOM 664 O O . ALA A 1 84 ? 8.661 -10.006 -12.908 1.00 53.66 84 ALA A O 1
ATOM 665 N N . SER A 1 85 ? 9.556 -10.524 -10.912 1.00 59.94 85 SER A N 1
ATOM 666 C CA . SER A 1 85 ? 8.449 -10.098 -10.056 1.00 59.94 85 SER A CA 1
ATOM 667 C C . SER A 1 85 ? 9.021 -9.385 -8.829 1.00 59.94 85 SER A C 1
ATOM 669 O O . SER A 1 85 ? 10.052 -9.776 -8.281 1.00 59.94 85 SER A O 1
ATOM 671 N N . HIS A 1 86 ? 8.379 -8.300 -8.424 1.00 73.06 86 HIS A N 1
ATOM 672 C CA . HIS A 1 86 ? 8.673 -7.594 -7.192 1.00 73.06 86 HIS A CA 1
ATOM 673 C C . HIS A 1 86 ? 7.501 -7.811 -6.245 1.00 73.06 86 HIS A C 1
ATOM 675 O O . HIS A 1 86 ? 6.349 -7.602 -6.619 1.00 73.06 86 HIS A O 1
ATOM 681 N N . ALA A 1 87 ? 7.806 -8.185 -5.009 1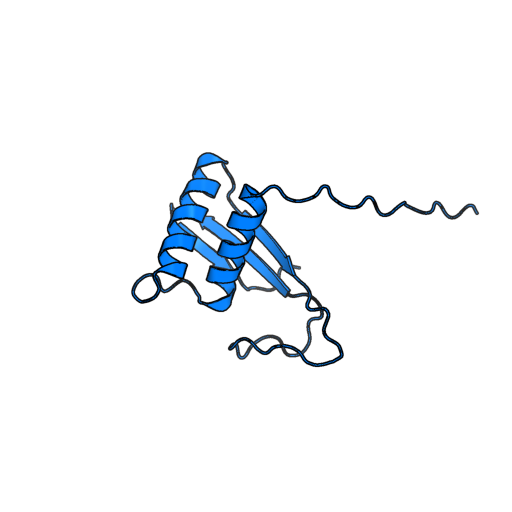.00 79.50 87 ALA A N 1
ATOM 682 C CA . ALA A 1 87 ? 6.820 -8.279 -3.950 1.00 79.50 87 ALA A CA 1
ATOM 683 C C . ALA A 1 87 ? 7.120 -7.233 -2.874 1.00 79.50 87 ALA A C 1
ATOM 685 O O . ALA A 1 87 ? 8.279 -6.949 -2.566 1.00 79.50 87 ALA A O 1
ATOM 686 N N . PHE A 1 88 ? 6.075 -6.641 -2.311 1.00 85.75 88 PHE A N 1
ATOM 687 C CA . PHE A 1 88 ? 6.174 -5.820 -1.110 1.00 85.75 88 PHE A CA 1
ATOM 688 C C . PHE A 1 88 ? 4.918 -5.978 -0.264 1.00 85.75 88 PHE A C 1
ATOM 690 O O . PHE A 1 88 ? 3.858 -6.380 -0.752 1.00 85.75 88 PHE A O 1
ATOM 697 N N . ALA A 1 89 ? 5.031 -5.633 1.013 1.00 90.50 89 ALA A N 1
ATOM 698 C CA . ALA A 1 89 ? 3.909 -5.649 1.931 1.00 90.50 89 ALA A CA 1
ATOM 699 C C . ALA A 1 89 ? 3.635 -4.256 2.492 1.00 90.50 89 ALA A C 1
ATOM 701 O O . ALA A 1 89 ? 4.545 -3.498 2.820 1.00 90.50 89 ALA A O 1
ATOM 702 N N . VAL A 1 90 ? 2.353 -3.930 2.627 1.00 92.50 90 VAL A N 1
ATOM 703 C CA . VAL A 1 90 ? 1.880 -2.811 3.440 1.00 92.50 90 VAL A CA 1
ATOM 704 C C . VAL A 1 90 ? 1.368 -3.384 4.754 1.00 92.50 90 VAL A C 1
ATOM 706 O O . VAL A 1 90 ? 0.471 -4.231 4.753 1.00 92.50 90 VAL A O 1
ATOM 709 N N . LEU A 1 91 ? 1.943 -2.931 5.863 1.00 94.50 91 LEU A N 1
ATOM 710 C CA . LEU A 1 91 ? 1.649 -3.414 7.209 1.00 94.50 91 LEU A CA 1
ATOM 711 C C . LEU A 1 91 ? 0.831 -2.383 7.978 1.00 94.50 91 LEU A C 1
ATOM 713 O O . LEU A 1 91 ? 1.037 -1.180 7.827 1.00 94.50 91 LEU A O 1
ATOM 717 N N . TRP A 1 92 ? -0.083 -2.867 8.813 1.00 94.88 92 TRP A N 1
ATOM 718 C CA . TRP A 1 92 ? -0.791 -2.081 9.814 1.00 94.88 92 TRP A CA 1
ATOM 719 C C . TRP A 1 92 ? -0.415 -2.589 11.204 1.00 94.88 92 TRP A C 1
ATOM 721 O O . TRP A 1 92 ? -0.941 -3.595 11.680 1.00 94.88 92 TRP A O 1
ATOM 731 N N . GLU A 1 93 ? 0.496 -1.879 11.863 1.00 92.56 93 GLU A N 1
ATOM 732 C CA . GLU A 1 93 ? 1.025 -2.244 13.177 1.00 92.56 93 GLU A CA 1
ATOM 733 C C . GLU A 1 93 ? 1.123 -1.009 14.067 1.00 92.56 93 GLU A C 1
ATOM 735 O O . GLU A 1 93 ? 1.533 0.060 13.618 1.00 92.56 93 GLU A O 1
ATOM 740 N N . ASN A 1 94 ? 0.763 -1.141 15.348 1.00 91.12 94 ASN A N 1
ATOM 741 C CA . ASN A 1 94 ? 0.832 -0.041 16.321 1.00 91.12 94 ASN A CA 1
ATOM 742 C C . ASN A 1 94 ? 0.162 1.256 15.819 1.00 91.12 94 ASN A C 1
ATOM 744 O O . ASN A 1 94 ? 0.708 2.349 15.974 1.00 91.12 94 ASN A O 1
ATOM 748 N N . GLU A 1 95 ? -1.003 1.114 15.178 1.00 90.00 95 GLU A N 1
ATOM 749 C CA . GLU A 1 95 ? -1.773 2.208 14.566 1.00 90.00 95 GLU A CA 1
ATOM 750 C C . GLU A 1 95 ? -1.033 2.978 13.457 1.00 90.00 95 GLU A C 1
ATOM 752 O O . GLU A 1 95 ? -1.323 4.147 13.178 1.00 90.00 95 GLU A O 1
ATOM 757 N N . ARG A 1 96 ? -0.058 2.335 12.807 1.00 91.31 96 ARG A N 1
ATOM 758 C CA . ARG A 1 96 ? 0.753 2.929 11.745 1.00 91.31 96 ARG A CA 1
ATOM 759 C C . ARG A 1 96 ? 0.777 2.047 10.511 1.00 91.31 96 ARG A C 1
ATOM 761 O O . ARG A 1 96 ? 0.781 0.825 10.600 1.00 91.31 96 ARG A O 1
ATOM 768 N N . VAL A 1 97 ? 0.811 2.717 9.361 1.00 92.44 97 VAL A N 1
ATOM 769 C CA . VAL A 1 97 ? 1.058 2.086 8.065 1.00 92.44 97 VAL A CA 1
ATOM 770 C C . VAL A 1 97 ? 2.552 2.144 7.779 1.00 92.44 97 VAL A C 1
ATOM 772 O O . VAL A 1 97 ? 3.126 3.230 7.866 1.00 92.44 97 VAL A O 1
ATOM 775 N N . SER A 1 98 ? 3.143 1.017 7.400 1.00 91.31 98 SER A N 1
ATOM 776 C CA . SER A 1 98 ? 4.523 0.927 6.913 1.00 91.31 98 SER A CA 1
ATOM 777 C C . SER A 1 98 ? 4.620 0.037 5.672 1.00 91.31 98 SER A C 1
ATOM 779 O O . SER A 1 98 ? 3.708 -0.734 5.368 1.00 91.31 98 SER A O 1
ATOM 781 N N . VAL A 1 99 ? 5.713 0.175 4.926 1.00 89.69 99 VAL A N 1
ATOM 782 C CA . VAL A 1 99 ? 6.039 -0.594 3.727 1.00 89.69 99 VAL A CA 1
ATOM 783 C C . VAL A 1 99 ? 7.257 -1.458 4.005 1.00 89.69 99 VAL A C 1
ATOM 785 O O . VAL A 1 99 ? 8.365 -0.960 4.207 1.00 89.69 99 VAL A O 1
ATOM 788 N N . ASP A 1 100 ? 7.049 -2.762 3.939 1.00 87.31 100 ASP A N 1
ATOM 789 C CA . ASP A 1 100 ? 8.100 -3.762 3.986 1.00 87.31 100 ASP A CA 1
ATOM 790 C C . ASP A 1 100 ? 8.482 -4.170 2.557 1.00 87.31 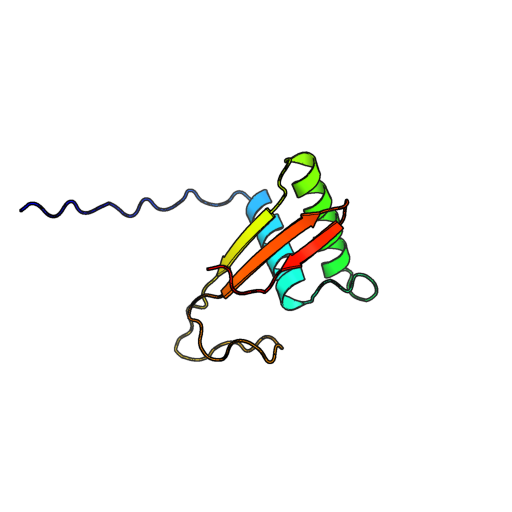100 ASP A C 1
ATOM 792 O O . ASP A 1 100 ? 7.643 -4.632 1.779 1.00 87.31 100 ASP A O 1
ATOM 796 N N . ARG A 1 101 ? 9.752 -3.940 2.208 1.00 80.31 101 ARG A N 1
ATOM 797 C CA . ARG A 1 101 ? 10.351 -4.279 0.906 1.00 80.31 101 ARG A CA 1
ATOM 798 C C . ARG A 1 101 ? 11.318 -5.464 1.000 1.00 80.31 101 ARG A C 1
ATOM 800 O O . ARG A 1 101 ? 12.022 -5.728 0.030 1.00 80.31 101 ARG A O 1
ATOM 807 N N . SER A 1 102 ? 11.413 -6.117 2.160 1.00 68.56 102 SER A N 1
ATOM 808 C CA . SER A 1 102 ? 12.235 -7.319 2.298 1.00 68.56 102 SER A CA 1
ATOM 809 C C . SER A 1 102 ? 11.690 -8.439 1.405 1.00 68.56 102 SER A C 1
ATOM 811 O O . SER A 1 102 ? 10.495 -8.473 1.111 1.00 68.56 102 SER A O 1
ATOM 813 N N . GLU A 1 103 ? 12.573 -9.309 0.907 1.00 52.19 103 GLU A N 1
ATOM 814 C CA . GLU A 1 103 ? 12.194 -10.395 -0.004 1.00 52.19 103 GLU A CA 1
ATOM 815 C C . GLU A 1 103 ? 11.111 -11.278 0.644 1.00 52.19 103 GLU A C 1
ATOM 817 O O . GLU A 1 103 ? 11.354 -11.959 1.642 1.00 52.19 103 GLU A O 1
ATOM 822 N N . ILE A 1 104 ? 9.897 -11.237 0.087 1.00 50.62 104 ILE A N 1
ATOM 823 C CA . ILE A 1 104 ? 8.777 -12.087 0.499 1.00 50.62 104 ILE A CA 1
ATOM 824 C C . ILE A 1 104 ? 8.969 -13.429 -0.220 1.00 50.62 104 ILE A C 1
ATOM 826 O O . ILE A 1 104 ? 8.655 -13.539 -1.404 1.00 50.62 104 ILE A O 1
ATOM 830 N N . TYR A 1 105 ? 9.561 -14.406 0.474 1.00 43.03 105 TYR A N 1
ATOM 831 C CA . TYR A 1 105 ? 9.795 -15.772 -0.019 1.00 43.03 105 TYR A CA 1
ATOM 832 C C . TYR A 1 105 ? 8.701 -16.751 0.407 1.00 43.03 105 TYR A C 1
ATOM 834 O O . TYR A 1 105 ? 8.343 -16.748 1.608 1.00 43.03 105 TYR A O 1
#

Sequence (105 aa):
MQQRTIAKIRPPPLSDTELLMLSRCFCLYFLGENITHSMPVKNAVTNLGRFMYRSEIARIEVDHAYDADGEYIRLGGPEVDASASHAFAVLWENERVSVDRSEIY

Organism: NCBI:txid1121868

Radius of gyration: 16.47 Å; Cα contacts (8 Å, |Δi|>4): 107; chains: 1; bounding box: 33×58×40 Å

Secondary structure (DSSP, 8-state):
---------PPPPPPHHHHHHHHHHHHHHHH-S-TTT-HHHHHHHHHHH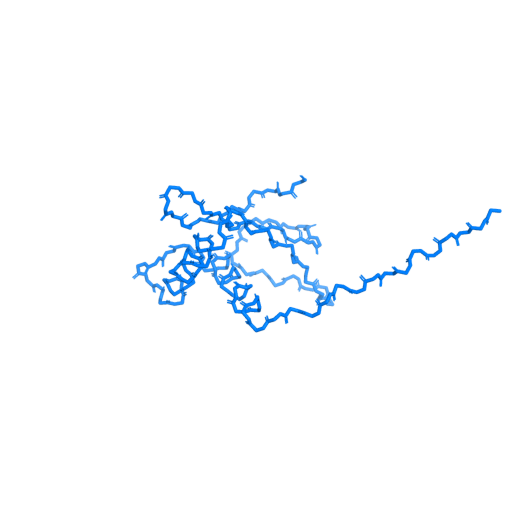HHHHHTT--EEEEEE----SS-----S-S--SS-SSEEEEEEEETTEEEEE-S---

Nearest PDB structures (foldseek):
  5vky-assembly1_B  TM=3.496E-01  e=4.295E+00  Saccharomyces cerevisiae JAY291
  1yc9-assembly1_A-3  TM=2.371E-01  e=6.748E+00  Vibrio cholerae